Protein AF-A0A0C9Y466-F1 (afdb_monomer)

Nearest PDB structures (foldseek):
  7blf-assembly2_B-2  TM=9.775E-01  e=1.008E-16  Botrytis cinerea B05.10
  7blf-assembly1_A-2  TM=9.779E-01  e=3.352E-16  Botrytis cinerea B05.10
  5ogt-assembly1_A  TM=9.033E-01  e=4.360E-14  Thermus scotoductus SA-01
  8pun-assembly1_C  TM=9.634E-01  e=2.403E-13  Ferrovum sp. JA12
  3kru-assembly1_A  TM=9.855E-01  e=1.167E-12  Thermoanaerobacter pseudethanolicus ATCC 33223

Sequence (141 aa):
MLATEEVGGWPDNVWGPSTLPWNENFPSPKEMSKEQIKKVVVAFAETAKRALKVGVDVIEVHGAHGYLLFSFLSPYSNKRTDEYGGSFENRIRFSLEVVDAVRNVIPNDMPLFFRISATDWLEESLPNEPSWRSEDTVKLA

Foldseek 3Di:
DEDDVVNVHDLPAAAACDQDAPDPVGRRHDHDDPVRLVVVLLVLQVVLLVCVVVPDQAEEAECEDCPHLVLLQWLQNHPDPDQSDDDNNNSCVSVVSSQVSNCVRDDVPRYYHYDYDLWPCCCPVVVVGGIDHNVSVVVVD

Mean predicted aligned error: 2.69 Å

Secondary structure (DSSP, 8-state):
----GGGT--TT--EESSS--SSTTS--PEEPPHHHHHHHHHHHHHHHHHHHHTT-S-EEEEE-TTSHHHHHH-TTT----STTSSSHHHHHHHHHHHHHHHHTTS-TTS-EEEEE-S---HHHHSTTS----HHHHHHH-

pLDDT: mean 97.12, std 3.42, range [66.12, 98.94]

Organism: NCBI:txid765257

Structure (mmCIF, N/CA/C/O backbone):
data_AF-A0A0C9Y466-F1
#
_entry.id   AF-A0A0C9Y466-F1
#
loop_
_atom_site.group_PDB
_atom_site.id
_atom_site.type_symbol
_atom_site.label_atom_id
_atom_site.label_alt_id
_atom_site.label_comp_id
_atom_site.label_asym_id
_atom_site.label_entity_id
_atom_site.label_seq_id
_atom_site.pdbx_PDB_ins_code
_atom_site.Cartn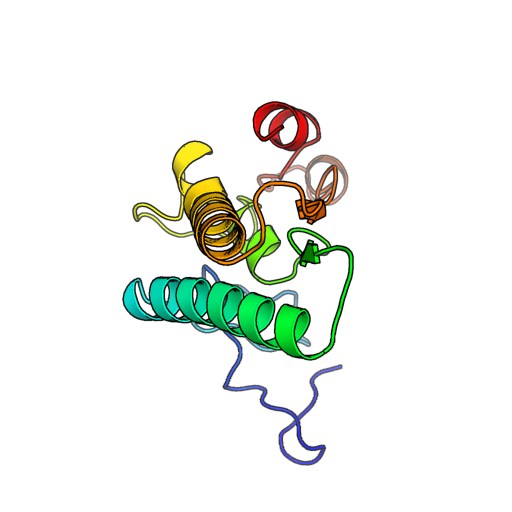_x
_atom_site.Cartn_y
_atom_site.Cartn_z
_atom_site.occupancy
_atom_site.B_iso_or_equiv
_atom_site.auth_seq_id
_atom_site.auth_comp_id
_atom_site.auth_asym_id
_atom_site.auth_atom_id
_atom_site.pdbx_PDB_model_num
ATOM 1 N N . MET A 1 1 ? -8.755 -11.278 -18.030 1.00 66.12 1 MET A N 1
ATOM 2 C CA . MET A 1 1 ? -9.624 -10.699 -19.074 1.00 66.12 1 MET A CA 1
ATOM 3 C C . MET A 1 1 ? -9.918 -9.274 -18.656 1.00 66.12 1 MET A C 1
ATOM 5 O O . MET A 1 1 ? -10.334 -9.074 -17.520 1.00 66.12 1 MET A O 1
ATOM 9 N N . LEU A 1 2 ? -9.629 -8.309 -19.525 1.00 86.50 2 LEU A N 1
ATOM 10 C CA . LEU A 1 2 ? -9.937 -6.900 -19.305 1.00 86.50 2 LEU A CA 1
ATOM 11 C C . LEU A 1 2 ? -11.458 -6.710 -19.211 1.00 86.50 2 LEU A C 1
ATOM 13 O O . LEU A 1 2 ? -12.172 -7.066 -20.145 1.00 86.50 2 LEU A O 1
ATOM 17 N N . ALA A 1 3 ? -11.953 -6.153 -18.106 1.00 91.50 3 ALA A N 1
ATOM 18 C CA . ALA A 1 3 ? -13.337 -5.695 -18.027 1.00 91.50 3 ALA A CA 1
ATOM 19 C C . ALA A 1 3 ? -13.444 -4.352 -18.765 1.00 91.50 3 ALA A C 1
ATOM 21 O O . ALA A 1 3 ? -12.955 -3.334 -18.272 1.00 91.50 3 ALA A O 1
ATOM 22 N N . THR A 1 4 ? -14.021 -4.368 -19.967 1.00 93.56 4 THR A N 1
ATOM 23 C CA . THR A 1 4 ? -14.236 -3.174 -20.798 1.00 93.56 4 THR A CA 1
ATOM 24 C C . THR A 1 4 ? -15.390 -2.322 -20.267 1.00 93.56 4 THR A C 1
ATOM 26 O O . THR A 1 4 ? -16.187 -2.779 -19.444 1.00 93.56 4 THR A O 1
ATOM 29 N N . GLU A 1 5 ? -15.518 -1.086 -20.757 1.00 95.00 5 GLU A N 1
ATOM 30 C CA . GLU A 1 5 ? -16.652 -0.212 -20.414 1.00 95.00 5 GLU A CA 1
ATOM 31 C C . GLU A 1 5 ? -18.007 -0.826 -20.805 1.00 95.00 5 GLU A C 1
ATOM 33 O O . GLU A 1 5 ? -18.983 -0.677 -20.073 1.00 95.00 5 GLU A O 1
ATOM 38 N N . GLU A 1 6 ? -18.062 -1.593 -21.902 1.00 95.88 6 GLU A N 1
ATOM 39 C CA . GLU A 1 6 ? -19.277 -2.275 -22.382 1.00 95.88 6 GLU A CA 1
ATOM 40 C C . GLU A 1 6 ? -19.872 -3.251 -21.355 1.00 95.88 6 GLU A C 1
ATOM 42 O O . GLU A 1 6 ? -21.079 -3.489 -21.349 1.00 95.88 6 GLU A O 1
ATOM 47 N N . VAL A 1 7 ? -19.037 -3.795 -20.462 1.00 95.50 7 VAL A N 1
ATOM 48 C CA . VAL A 1 7 ? -19.449 -4.701 -19.377 1.00 95.50 7 VAL A CA 1
ATOM 49 C C . VAL A 1 7 ? -19.414 -4.028 -17.999 1.00 95.50 7 VAL A C 1
ATOM 51 O O . VAL A 1 7 ? -19.430 -4.709 -16.975 1.00 95.50 7 VAL A O 1
ATOM 54 N N . GLY A 1 8 ? -19.362 -2.692 -17.953 1.00 95.75 8 GLY A N 1
ATOM 55 C CA . GLY A 1 8 ? -19.339 -1.903 -16.716 1.00 95.75 8 GLY A CA 1
ATOM 56 C C . GLY A 1 8 ? -17.971 -1.820 -16.031 1.00 95.75 8 GLY A C 1
ATOM 57 O O . GLY A 1 8 ? -17.891 -1.425 -14.868 1.00 95.75 8 GLY A O 1
ATOM 58 N N . GLY A 1 9 ? -16.898 -2.203 -16.724 1.00 95.06 9 GLY A N 1
ATOM 59 C CA . GLY A 1 9 ? -15.529 -2.017 -16.258 1.00 95.06 9 GLY A CA 1
ATOM 60 C C . GLY A 1 9 ? -15.046 -0.573 -16.395 1.00 95.06 9 GLY A C 1
ATOM 61 O O . GLY A 1 9 ? -15.690 0.275 -17.008 1.00 95.06 9 GLY A O 1
ATOM 62 N N . TRP A 1 10 ? -13.874 -0.299 -15.826 1.00 95.62 10 TRP A N 1
ATOM 63 C CA . TRP A 1 10 ? -13.225 1.014 -15.865 1.00 95.62 10 TRP A CA 1
ATOM 64 C C . TRP A 1 10 ? -11.758 0.902 -16.315 1.00 95.62 10 TRP A C 1
ATOM 66 O O . TRP A 1 10 ? -10.845 1.245 -15.560 1.00 95.62 10 TRP A O 1
ATOM 76 N N . PRO A 1 11 ? -11.492 0.396 -17.532 1.00 93.81 11 PRO A N 1
ATOM 77 C CA . PRO A 1 11 ? -10.137 0.067 -17.979 1.00 93.81 11 PRO A CA 1
ATOM 78 C C . PRO A 1 11 ? -9.191 1.279 -17.965 1.00 93.81 11 PRO A C 1
ATOM 80 O O . PRO A 1 11 ? -8.020 1.130 -17.636 1.00 93.81 11 PRO A O 1
ATOM 83 N N . ASP A 1 12 ? -9.703 2.491 -18.191 1.00 93.31 12 ASP A N 1
ATOM 84 C CA . ASP A 1 12 ? -8.906 3.723 -18.171 1.00 93.31 12 ASP A CA 1
ATOM 85 C C . ASP A 1 12 ? -8.824 4.396 -16.790 1.00 93.31 12 ASP A C 1
ATOM 87 O O . ASP A 1 12 ? -8.229 5.467 -16.646 1.00 93.31 12 ASP A O 1
ATOM 91 N N . ASN A 1 13 ? -9.413 3.809 -15.745 1.00 95.88 13 ASN A N 1
ATOM 92 C CA . ASN A 1 13 ? -9.433 4.368 -14.389 1.00 95.88 13 ASN A CA 1
ATOM 93 C C . ASN A 1 13 ? -8.804 3.414 -13.365 1.00 95.88 13 ASN A C 1
ATOM 95 O O . ASN A 1 13 ? -9.336 3.190 -12.277 1.00 95.88 13 ASN A O 1
ATOM 99 N N . VAL A 1 14 ? -7.659 2.843 -13.729 1.00 96.56 14 VAL A N 1
ATOM 100 C CA . VAL A 1 14 ? -6.836 2.008 -12.851 1.00 96.56 14 VAL A CA 1
ATOM 101 C C . VAL A 1 14 ? -5.605 2.797 -12.431 1.00 96.56 14 VAL A C 1
ATOM 103 O O . VAL A 1 14 ? -5.010 3.504 -13.241 1.00 96.56 14 VAL A O 1
ATOM 106 N N . TRP A 1 15 ? -5.232 2.696 -11.158 1.00 98.12 15 TRP A N 1
ATOM 107 C CA . TRP A 1 15 ? -4.171 3.498 -10.552 1.00 98.12 15 TRP A CA 1
ATOM 108 C C . TRP A 1 15 ? -3.197 2.605 -9.793 1.00 98.12 15 TRP A C 1
ATOM 110 O O . TRP A 1 15 ? -3.605 1.615 -9.186 1.00 98.12 15 TRP A O 1
ATOM 120 N N . GLY A 1 16 ? -1.921 2.974 -9.810 1.00 98.25 16 GLY A N 1
ATOM 121 C CA . GLY A 1 16 ? -0.856 2.240 -9.137 1.00 98.25 16 GLY A CA 1
ATOM 122 C C . GLY A 1 16 ? 0.365 3.117 -8.860 1.00 98.25 16 GLY A C 1
ATOM 123 O O . GLY A 1 16 ? 0.349 4.319 -9.143 1.00 98.25 16 GLY A O 1
ATOM 124 N N . PRO A 1 17 ? 1.442 2.540 -8.306 1.00 98.50 17 PRO A N 1
ATOM 125 C CA . PRO A 1 17 ? 2.667 3.278 -8.021 1.00 98.50 17 PRO A CA 1
ATOM 126 C C . PRO A 1 17 ? 3.389 3.734 -9.288 1.00 98.50 17 PRO A C 1
ATOM 128 O O . PRO A 1 17 ? 4.091 4.733 -9.223 1.00 98.50 17 PRO A O 1
ATOM 131 N N . SER A 1 18 ? 3.218 3.028 -10.411 1.00 98.38 18 SER A N 1
ATOM 132 C CA . SER A 1 18 ? 3.902 3.271 -11.687 1.00 98.38 18 SER A CA 1
ATOM 133 C C . SER A 1 18 ? 3.037 2.816 -12.861 1.00 98.38 18 SER A C 1
ATOM 135 O O . SER A 1 18 ? 2.058 2.101 -12.659 1.00 98.38 18 SER A O 1
ATOM 137 N N . THR A 1 19 ? 3.401 3.182 -14.093 1.00 97.31 19 THR A N 1
ATOM 138 C CA . THR A 1 19 ? 2.654 2.836 -15.320 1.00 97.31 19 THR A CA 1
ATOM 139 C C . THR A 1 19 ? 2.974 1.439 -15.869 1.00 97.31 19 THR A C 1
ATOM 141 O O . THR A 1 19 ? 3.127 1.262 -17.077 1.00 97.31 19 THR A O 1
ATOM 144 N N . LEU A 1 20 ? 3.122 0.449 -14.982 1.00 96.12 20 LEU A N 1
ATOM 145 C CA . LEU A 1 20 ? 3.440 -0.938 -15.331 1.00 96.12 20 LEU A CA 1
ATOM 146 C C . LEU A 1 20 ? 2.181 -1.821 -15.199 1.00 96.12 20 LEU A C 1
ATOM 148 O O . LEU A 1 20 ? 1.671 -1.960 -14.085 1.00 96.12 20 LEU A O 1
ATOM 152 N N . PRO A 1 21 ? 1.650 -2.405 -16.291 1.00 95.06 21 PRO A N 1
ATOM 153 C CA . PRO A 1 21 ? 0.525 -3.335 -16.211 1.00 95.06 21 PRO A CA 1
ATOM 154 C C . PRO A 1 21 ? 0.946 -4.680 -15.604 1.00 95.06 21 PRO A C 1
ATOM 156 O O . PRO A 1 21 ? 2.111 -5.061 -15.672 1.00 95.06 21 PRO A O 1
ATOM 159 N N . TRP A 1 22 ? -0.020 -5.437 -15.069 1.00 92.19 22 TRP A N 1
ATOM 160 C CA . TRP A 1 22 ? 0.228 -6.813 -14.607 1.00 92.19 22 TRP A CA 1
ATOM 161 C C . TRP A 1 22 ? 0.690 -7.723 -15.759 1.00 92.19 22 TRP A C 1
ATOM 163 O O . TRP A 1 22 ? 1.646 -8.476 -15.608 1.00 92.19 22 TRP A O 1
ATOM 173 N N . ASN A 1 23 ? 0.026 -7.631 -16.919 1.00 91.62 23 ASN A N 1
ATOM 174 C CA . ASN A 1 23 ? 0.508 -8.130 -18.208 1.00 91.62 23 ASN A CA 1
ATOM 175 C C . ASN A 1 23 ? -0.231 -7.424 -19.364 1.00 91.62 23 ASN A C 1
ATOM 177 O O . ASN A 1 23 ? -1.087 -6.572 -19.129 1.00 91.62 23 ASN A O 1
ATOM 181 N N . GLU A 1 24 ? 0.052 -7.821 -20.606 1.00 91.12 24 GLU A N 1
ATOM 182 C CA . GLU A 1 24 ? -0.537 -7.255 -21.834 1.00 91.12 24 GLU A CA 1
ATOM 183 C C . GLU A 1 24 ? -2.076 -7.316 -21.935 1.00 91.12 24 GLU A C 1
ATOM 185 O O . GLU A 1 24 ? -2.671 -6.583 -22.717 1.00 91.12 24 GLU A O 1
ATOM 190 N N . ASN A 1 25 ? -2.735 -8.170 -21.144 1.00 91.75 25 ASN A N 1
ATOM 191 C CA . ASN A 1 25 ? -4.186 -8.381 -21.156 1.00 91.75 25 ASN A CA 1
ATOM 192 C C . ASN A 1 25 ? -4.925 -7.626 -20.033 1.00 91.75 25 ASN A C 1
ATOM 194 O O . ASN A 1 25 ? -6.125 -7.851 -19.828 1.00 91.75 25 ASN A O 1
ATOM 198 N N . PHE A 1 26 ? -4.224 -6.781 -19.274 1.00 92.31 26 PHE A N 1
ATOM 199 C CA . PHE A 1 26 ? -4.776 -5.972 -18.185 1.00 92.31 26 PHE A CA 1
ATOM 200 C C . PHE A 1 26 ? -4.587 -4.472 -18.445 1.00 92.31 26 PHE A C 1
ATOM 202 O O . PHE A 1 26 ? -3.735 -4.089 -19.245 1.00 92.31 26 PHE A O 1
ATOM 209 N N . PRO A 1 27 ? -5.366 -3.609 -17.763 1.00 92.69 27 PRO A N 1
ATOM 210 C CA . PRO A 1 27 ? -5.166 -2.168 -17.825 1.00 92.69 27 PRO A CA 1
ATOM 211 C C . PRO A 1 27 ? -3.739 -1.758 -17.471 1.00 92.69 27 PRO A C 1
ATOM 213 O O . PRO A 1 27 ? -3.172 -2.259 -16.497 1.00 92.69 27 PRO A O 1
ATOM 216 N N . SER A 1 28 ? -3.215 -0.769 -18.190 1.00 93.94 28 SER A N 1
ATOM 217 C CA . SER A 1 28 ? -2.037 -0.026 -17.749 1.00 93.94 28 SER A CA 1
ATOM 218 C C . SER A 1 28 ? -2.456 0.969 -16.664 1.00 93.94 28 SER A C 1
ATOM 220 O O . SER A 1 28 ? -3.209 1.900 -16.962 1.00 93.94 28 SER A O 1
ATOM 222 N N . PRO A 1 29 ? -2.009 0.802 -15.407 1.00 96.88 29 PRO A N 1
ATOM 223 C CA . PRO A 1 29 ? -2.339 1.742 -14.350 1.00 96.88 29 PRO A CA 1
ATOM 224 C C . PRO A 1 29 ? -1.753 3.124 -14.647 1.00 96.88 29 PRO A C 1
ATOM 226 O O . PRO A 1 29 ? -0.665 3.265 -15.203 1.00 96.88 29 PRO A O 1
ATOM 229 N N . LYS A 1 30 ? -2.460 4.162 -14.217 1.00 98.25 30 LYS A N 1
ATOM 230 C CA . LYS A 1 30 ? -1.932 5.521 -14.127 1.00 98.25 30 LYS A CA 1
ATOM 231 C C . LYS A 1 30 ? -1.100 5.642 -12.853 1.00 98.25 30 LYS A C 1
ATOM 233 O O . LYS A 1 30 ? -1.532 5.204 -11.783 1.00 98.25 30 LYS A O 1
ATOM 238 N N . GLU A 1 31 ? 0.076 6.252 -12.963 1.00 98.56 31 GLU A N 1
ATOM 239 C CA . GLU A 1 31 ? 0.900 6.552 -11.794 1.00 98.56 31 GLU A CA 1
ATOM 240 C C . GLU A 1 31 ? 0.174 7.548 -10.878 1.00 98.56 31 GLU A C 1
ATOM 242 O O . GLU A 1 31 ? -0.278 8.606 -11.318 1.00 98.56 31 GLU A O 1
ATOM 247 N N . MET A 1 32 ? 0.042 7.200 -9.597 1.00 98.75 32 MET A N 1
ATOM 248 C CA . MET A 1 32 ? -0.618 8.058 -8.616 1.00 98.75 32 MET A CA 1
ATOM 249 C C . MET A 1 32 ? 0.219 9.299 -8.284 1.00 98.75 32 MET A C 1
ATOM 251 O O . MET A 1 32 ? 1.424 9.214 -8.031 1.00 98.75 32 MET A O 1
ATOM 255 N N . SER A 1 33 ? -0.441 10.452 -8.180 1.00 98.75 33 SER A N 1
ATOM 256 C CA . SER A 1 33 ? 0.126 11.648 -7.557 1.00 98.75 33 SER A CA 1
ATOM 257 C C . SER A 1 33 ? 0.161 11.514 -6.031 1.00 98.75 33 SER A C 1
ATOM 259 O O . SER A 1 33 ? -0.574 10.721 -5.433 1.00 98.75 33 SER A O 1
ATOM 261 N N . LYS A 1 34 ? 0.966 12.347 -5.367 1.00 98.69 34 LYS A N 1
ATOM 262 C CA . LYS A 1 34 ? 1.041 12.389 -3.898 1.00 98.69 34 LYS A CA 1
ATOM 263 C C . LYS A 1 34 ? -0.310 12.735 -3.275 1.00 98.69 34 LYS A C 1
ATOM 265 O O . LYS A 1 34 ? -0.720 12.130 -2.290 1.00 98.69 34 LYS A O 1
ATOM 270 N N . GLU A 1 35 ? -1.048 13.655 -3.886 1.00 98.62 35 GLU A N 1
ATOM 271 C CA . GLU A 1 35 ? -2.394 14.040 -3.464 1.00 98.62 35 GLU A CA 1
ATOM 272 C C . GLU A 1 35 ? -3.369 12.868 -3.589 1.00 98.62 35 GLU A C 1
ATOM 274 O O . GLU A 1 35 ? -4.237 12.699 -2.735 1.00 98.62 35 GLU A O 1
ATOM 279 N N . GLN A 1 36 ? -3.237 12.041 -4.630 1.00 98.69 36 GLN A N 1
ATOM 280 C CA . GLN A 1 36 ? -4.049 10.835 -4.784 1.00 98.69 36 GLN A CA 1
ATOM 281 C C . GLN A 1 36 ? -3.706 9.788 -3.724 1.00 98.69 36 GLN A C 1
ATOM 283 O O . GLN A 1 36 ? -4.625 9.222 -3.135 1.00 98.69 36 GLN A O 1
ATOM 288 N N . ILE A 1 37 ? -2.420 9.581 -3.420 1.00 98.88 37 ILE A N 1
ATOM 289 C CA . ILE A 1 37 ? -1.988 8.693 -2.328 1.00 98.88 37 ILE A CA 1
ATOM 290 C C . ILE A 1 37 ? -2.620 9.157 -1.009 1.00 98.88 37 ILE A C 1
ATOM 292 O O . ILE A 1 37 ? -3.307 8.379 -0.346 1.00 98.88 37 ILE A O 1
ATOM 296 N N . LYS A 1 38 ? -2.521 10.452 -0.678 1.00 98.75 38 LYS A N 1
ATOM 297 C CA . LYS A 1 38 ? -3.147 11.018 0.531 1.00 98.75 38 LYS A CA 1
ATOM 298 C C . LYS A 1 38 ? -4.670 10.892 0.540 1.00 98.75 38 LYS A C 1
ATOM 300 O O . LYS A 1 38 ? -5.246 10.584 1.581 1.00 98.75 38 LYS A O 1
ATOM 305 N N . LYS A 1 39 ? -5.339 11.075 -0.603 1.00 98.75 39 LYS A N 1
ATOM 306 C CA . LYS A 1 39 ? -6.789 10.841 -0.718 1.00 98.75 39 LYS A CA 1
ATOM 307 C C . LYS A 1 39 ? -7.154 9.392 -0.402 1.00 98.75 39 LYS A C 1
ATOM 309 O O . LYS A 1 39 ? -8.153 9.168 0.277 1.00 98.75 39 LYS A O 1
ATOM 314 N N . VAL A 1 40 ? -6.354 8.424 -0.851 1.00 98.75 40 VAL A N 1
ATOM 315 C CA . VAL A 1 40 ? -6.584 7.007 -0.540 1.00 98.75 40 VAL A CA 1
ATOM 316 C C . VAL A 1 40 ? -6.354 6.723 0.946 1.00 98.75 40 VAL A C 1
ATOM 318 O O . VAL A 1 40 ? -7.196 6.065 1.549 1.00 98.75 40 VAL A O 1
ATOM 321 N N . VAL A 1 41 ? -5.312 7.285 1.571 1.00 98.94 41 VAL A N 1
ATOM 322 C CA . VAL A 1 41 ? -5.105 7.187 3.033 1.00 98.94 41 VAL A CA 1
ATOM 323 C C . VAL A 1 41 ? -6.348 7.659 3.800 1.00 98.94 41 VAL A C 1
ATOM 325 O O . VAL A 1 41 ? -6.865 6.944 4.660 1.00 98.94 41 VAL A O 1
ATOM 328 N N . VAL A 1 42 ? -6.891 8.827 3.439 1.00 98.88 42 VAL A N 1
ATOM 329 C CA . VAL A 1 42 ? -8.135 9.343 4.036 1.00 98.88 42 VAL A CA 1
ATOM 330 C C . VAL A 1 42 ? -9.315 8.405 3.761 1.00 98.88 42 VAL A C 1
ATOM 332 O O . VAL A 1 42 ? -10.116 8.147 4.656 1.00 98.88 42 VAL A O 1
ATOM 335 N N . ALA A 1 43 ? -9.422 7.852 2.551 1.00 98.88 43 ALA A N 1
ATOM 336 C CA . ALA A 1 43 ? -10.496 6.927 2.198 1.00 98.88 43 ALA A CA 1
ATOM 337 C C . ALA A 1 43 ? -10.472 5.634 3.035 1.00 98.88 43 ALA A C 1
ATOM 339 O O . ALA A 1 43 ? -11.542 5.147 3.408 1.00 98.88 43 ALA A O 1
ATOM 340 N N . PHE A 1 44 ? -9.293 5.108 3.389 1.00 98.88 44 PHE A N 1
ATOM 341 C CA . PHE A 1 44 ? -9.167 3.976 4.316 1.00 98.88 44 PHE A CA 1
ATOM 342 C C . PHE A 1 44 ? -9.707 4.322 5.709 1.00 98.88 44 PHE A C 1
ATOM 344 O O . PHE A 1 44 ? -10.547 3.590 6.235 1.00 98.88 44 PHE A O 1
ATOM 351 N N . ALA A 1 45 ? -9.315 5.469 6.274 1.00 98.88 45 ALA A N 1
ATOM 352 C CA . ALA A 1 45 ? -9.828 5.927 7.567 1.00 98.88 45 ALA A CA 1
ATOM 353 C C . ALA A 1 45 ? -11.354 6.141 7.543 1.00 98.88 45 ALA A C 1
ATOM 355 O O . ALA A 1 45 ? -12.078 5.684 8.427 1.00 98.88 45 ALA A O 1
ATOM 356 N N . GLU A 1 46 ? -11.885 6.775 6.496 1.00 98.88 46 GLU A N 1
ATOM 357 C CA . GLU A 1 46 ? -13.333 6.946 6.338 1.00 98.88 46 GLU A CA 1
ATOM 358 C C . GLU A 1 46 ? -14.063 5.603 6.177 1.00 98.88 46 GLU A C 1
ATOM 360 O O . GLU A 1 46 ? -15.196 5.447 6.633 1.00 98.88 46 GLU A O 1
ATOM 365 N N . THR A 1 47 ? -13.431 4.607 5.555 1.00 98.56 47 THR A N 1
ATOM 366 C CA . THR A 1 47 ? -13.981 3.247 5.450 1.00 98.56 47 THR A CA 1
ATOM 367 C C . THR A 1 47 ? -14.029 2.566 6.813 1.00 98.56 47 THR A C 1
ATOM 369 O O . THR A 1 47 ? -15.073 2.026 7.173 1.00 98.56 47 THR A O 1
ATOM 372 N N . ALA A 1 48 ? -12.973 2.685 7.619 1.00 98.69 48 ALA A N 1
ATOM 373 C CA . ALA A 1 48 ? -12.962 2.184 8.991 1.00 98.69 48 ALA A CA 1
ATOM 374 C C . ALA A 1 48 ? -14.075 2.825 9.841 1.00 98.69 48 ALA A C 1
ATOM 376 O O . ALA A 1 48 ? -14.838 2.114 10.490 1.00 98.69 48 ALA A O 1
ATOM 377 N N . LYS A 1 49 ? -14.281 4.149 9.749 1.00 98.62 49 LYS A N 1
ATOM 378 C CA . LYS A 1 49 ? -15.403 4.834 10.426 1.00 98.62 49 LYS A CA 1
ATOM 379 C C . LYS A 1 49 ? -16.772 4.288 10.014 1.00 98.62 49 LYS A C 1
ATOM 381 O O . LYS A 1 49 ? -17.679 4.218 10.839 1.00 98.62 49 LYS A O 1
ATOM 386 N N . ARG A 1 50 ? -16.956 3.927 8.739 1.00 98.75 50 ARG A N 1
ATOM 387 C CA . ARG A 1 50 ? -18.200 3.294 8.263 1.00 98.75 50 ARG A CA 1
ATOM 388 C C . ARG A 1 50 ? -18.350 1.880 8.816 1.00 98.75 50 ARG A C 1
ATOM 390 O O . ARG A 1 50 ? -19.452 1.525 9.219 1.00 98.75 50 ARG A O 1
ATOM 397 N N . ALA A 1 51 ? -17.261 1.120 8.887 1.00 98.25 51 ALA A N 1
ATOM 398 C CA . ALA A 1 51 ? -17.252 -0.221 9.461 1.00 98.25 51 ALA A CA 1
ATOM 399 C C . ALA A 1 51 ? -17.677 -0.203 10.945 1.00 98.25 51 ALA A C 1
ATOM 401 O O . ALA A 1 51 ? -18.525 -0.990 11.357 1.00 98.25 51 ALA A O 1
ATOM 402 N N . LEU A 1 52 ? -17.200 0.776 11.722 1.00 98.00 52 LEU A N 1
ATOM 403 C CA . LEU A 1 52 ? -17.634 0.972 13.112 1.00 98.00 52 LEU A CA 1
ATOM 404 C C . LEU A 1 52 ? -19.138 1.245 13.233 1.00 98.00 52 LEU A C 1
ATOM 406 O O . LEU A 1 52 ? -19.789 0.728 14.135 1.00 98.00 52 LEU A O 1
ATOM 410 N N . LYS A 1 53 ? -19.714 2.031 12.313 1.00 98.19 53 LYS A N 1
ATOM 411 C CA . LYS A 1 53 ? -21.157 2.336 12.322 1.00 98.19 53 LYS A CA 1
ATOM 412 C C . LYS A 1 53 ? -22.032 1.103 12.109 1.00 98.19 53 LYS A C 1
ATOM 414 O O . LYS A 1 53 ? -23.181 1.119 12.536 1.00 98.19 53 LYS A O 1
ATOM 419 N N . VAL A 1 54 ? -21.513 0.072 11.442 1.00 97.50 54 VAL A N 1
ATOM 420 C CA . VAL A 1 54 ? -22.227 -1.197 11.229 1.00 97.50 54 VAL A CA 1
ATOM 421 C C . VAL A 1 54 ? -21.851 -2.271 12.255 1.00 97.50 54 VAL A C 1
ATOM 423 O O . VAL A 1 54 ? -22.374 -3.376 12.177 1.00 97.50 54 VAL A O 1
ATOM 426 N N . GLY A 1 55 ? -20.995 -1.941 13.230 1.00 97.44 55 GLY A N 1
ATOM 427 C CA . GLY A 1 55 ? -20.681 -2.804 14.368 1.00 97.44 55 GLY A CA 1
ATOM 428 C C . GLY A 1 55 ? -19.715 -3.945 14.061 1.00 97.44 55 GLY A C 1
ATOM 429 O O . GLY A 1 55 ? -19.875 -5.015 14.633 1.00 97.44 55 GLY A O 1
ATOM 430 N N . VAL A 1 56 ? -18.740 -3.757 13.160 1.00 97.62 56 VAL A N 1
ATOM 431 C CA . VAL A 1 56 ? -17.669 -4.759 12.999 1.00 97.62 56 VAL A CA 1
ATOM 432 C C . VAL A 1 56 ? -16.777 -4.813 14.240 1.00 97.62 56 VAL A C 1
ATOM 434 O O . VAL A 1 56 ? -16.445 -3.774 14.810 1.00 97.62 56 VAL A O 1
ATOM 437 N N . ASP A 1 57 ? -16.334 -6.015 14.606 1.00 97.75 57 ASP A N 1
ATOM 438 C CA . ASP A 1 57 ? -15.468 -6.232 15.774 1.00 97.75 57 ASP A CA 1
ATOM 439 C C . ASP A 1 57 ? -13.967 -6.154 15.449 1.00 97.75 57 ASP A C 1
ATOM 441 O O . ASP A 1 57 ? -13.143 -5.953 16.339 1.00 97.75 57 ASP A O 1
ATOM 445 N N . VAL A 1 58 ? -13.593 -6.340 14.178 1.00 98.25 58 VAL A N 1
ATOM 446 C CA . VAL A 1 58 ? -12.198 -6.454 13.722 1.00 98.25 58 VAL A CA 1
ATOM 447 C C . VAL A 1 58 ? -12.031 -5.780 12.365 1.00 98.25 58 VAL A C 1
ATOM 449 O O . VAL A 1 58 ? -12.914 -5.858 11.509 1.00 98.25 58 VAL A O 1
ATOM 452 N N . ILE A 1 59 ? -10.871 -5.155 12.148 1.00 98.62 59 ILE A N 1
ATOM 453 C CA . ILE A 1 59 ? -10.478 -4.586 10.854 1.00 98.62 59 ILE A CA 1
ATOM 454 C C . ILE A 1 59 ? -9.175 -5.233 10.376 1.00 98.62 59 ILE A C 1
ATOM 456 O O . ILE A 1 59 ? -8.209 -5.342 11.127 1.00 98.62 59 ILE A O 1
ATOM 460 N N . GLU A 1 60 ? -9.137 -5.619 9.101 1.00 98.75 60 GLU A N 1
ATOM 461 C CA . GLU A 1 60 ? -7.934 -6.079 8.405 1.00 98.75 60 GLU A CA 1
ATOM 462 C C . GLU A 1 60 ? -7.649 -5.162 7.205 1.00 98.75 60 GLU A C 1
ATOM 464 O O . GLU A 1 60 ? -8.495 -4.980 6.327 1.00 98.75 60 GLU A O 1
ATOM 469 N N . VAL A 1 61 ? -6.451 -4.575 7.155 1.00 98.75 61 VAL A N 1
ATOM 470 C CA . VAL A 1 61 ? -5.964 -3.801 6.007 1.00 98.75 61 VAL A CA 1
ATOM 471 C C . VAL A 1 61 ? -5.358 -4.755 4.981 1.00 98.75 61 VAL A C 1
ATOM 473 O O . VAL A 1 61 ? -4.425 -5.502 5.281 1.00 98.75 61 VAL A O 1
ATOM 476 N N . HIS A 1 62 ? -5.864 -4.713 3.746 1.00 98.75 62 HIS A N 1
ATOM 477 C CA . HIS A 1 62 ? -5.404 -5.593 2.673 1.00 98.75 62 HIS A CA 1
ATOM 478 C C . HIS A 1 62 ? -4.118 -5.069 2.009 1.00 98.75 62 HIS A C 1
ATOM 480 O O . HIS A 1 62 ? -4.152 -4.362 1.002 1.00 98.75 62 HIS A O 1
ATOM 486 N N . GLY A 1 63 ? -2.973 -5.495 2.532 1.00 98.25 63 GLY A N 1
ATOM 487 C CA . GLY A 1 63 ? -1.626 -5.242 2.016 1.00 98.25 63 GLY A CA 1
ATOM 488 C C . GLY A 1 63 ? -1.033 -6.334 1.122 1.00 98.25 63 GLY A C 1
ATOM 489 O O . GLY A 1 63 ? 0.165 -6.304 0.88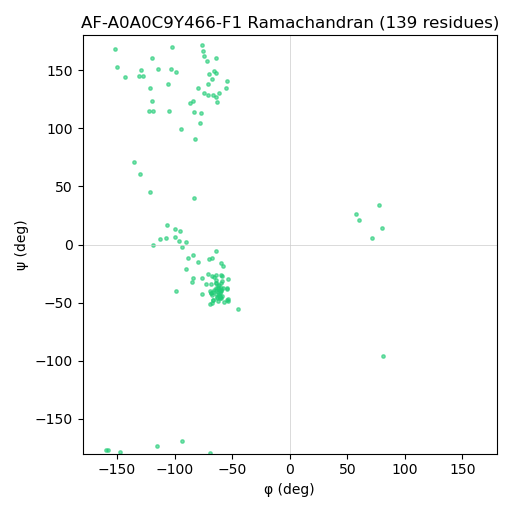4 1.00 98.25 63 GLY A O 1
ATOM 490 N N . ALA A 1 64 ? -1.823 -7.318 0.675 1.00 98.25 64 ALA A N 1
ATOM 491 C CA . ALA A 1 64 ? -1.356 -8.523 -0.028 1.00 98.25 64 ALA A CA 1
ATOM 492 C C . ALA A 1 64 ? -1.836 -8.638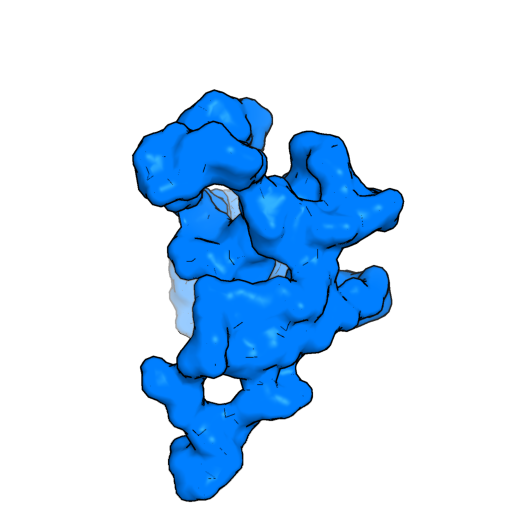 -1.496 1.00 98.25 64 ALA A C 1
ATOM 494 O O . ALA A 1 64 ? -2.508 -7.752 -2.026 1.00 98.25 64 ALA A O 1
ATOM 495 N N . HIS A 1 65 ? -1.540 -9.784 -2.122 1.00 97.38 65 HIS A N 1
ATOM 496 C CA . HIS A 1 65 ? -2.087 -10.260 -3.407 1.00 97.38 65 HIS A CA 1
ATOM 497 C C . HIS A 1 65 ? -1.894 -9.335 -4.621 1.00 97.38 65 HIS A C 1
ATOM 499 O O . HIS A 1 65 ? -2.691 -9.370 -5.556 1.00 97.38 65 HIS A O 1
ATOM 505 N N . GLY A 1 66 ? -0.865 -8.486 -4.625 1.00 96.00 66 GLY A N 1
ATOM 506 C CA . GLY A 1 66 ? -0.611 -7.597 -5.765 1.00 96.00 66 GLY A CA 1
ATOM 507 C C . GLY A 1 66 ? -1.608 -6.443 -5.921 1.00 96.00 66 GLY A C 1
ATOM 508 O O . GLY A 1 66 ? -1.509 -5.697 -6.892 1.00 96.00 66 GLY A O 1
ATOM 509 N N . TYR A 1 67 ? -2.544 -6.252 -4.983 1.00 97.94 67 TYR A N 1
ATOM 510 C CA . TYR A 1 67 ? -3.398 -5.062 -4.967 1.00 97.94 67 TYR A CA 1
ATOM 511 C C . TYR A 1 67 ? -2.596 -3.806 -4.612 1.00 97.94 67 TYR A C 1
ATOM 513 O O . TYR A 1 67 ? -1.395 -3.860 -4.360 1.00 97.94 67 TYR A O 1
ATOM 521 N N . LEU A 1 68 ? -3.281 -2.662 -4.565 1.00 98.50 68 LEU A N 1
ATOM 522 C CA . LEU A 1 68 ? -2.675 -1.339 -4.470 1.00 98.50 68 LEU A CA 1
ATOM 523 C C . LEU A 1 68 ? -1.539 -1.242 -3.437 1.00 98.50 68 LEU A C 1
ATOM 525 O O . LEU A 1 68 ? -0.424 -0.893 -3.809 1.00 98.50 68 LEU A O 1
ATOM 529 N N . LEU A 1 69 ? -1.778 -1.591 -2.170 1.00 98.75 69 LEU A N 1
ATOM 530 C CA . LEU A 1 69 ? -0.742 -1.492 -1.136 1.00 98.75 69 LEU A CA 1
ATOM 531 C C . LEU A 1 69 ? 0.452 -2.410 -1.422 1.00 98.75 69 LEU A C 1
ATOM 533 O O . LEU A 1 69 ? 1.587 -1.946 -1.390 1.00 98.75 69 LEU A O 1
ATOM 537 N N . PHE A 1 70 ? 0.217 -3.673 -1.795 1.00 98.69 70 PHE A N 1
ATOM 538 C CA . PHE A 1 70 ? 1.310 -4.586 -2.139 1.00 98.69 70 PHE A CA 1
ATOM 539 C C . PHE A 1 70 ? 2.081 -4.129 -3.382 1.00 98.69 70 PHE A C 1
ATOM 541 O O . PHE A 1 70 ? 3.294 -4.292 -3.451 1.00 98.69 70 PHE A O 1
ATOM 548 N N . SER A 1 71 ? 1.407 -3.501 -4.348 1.00 98.56 71 SER A N 1
ATOM 549 C CA . SER A 1 71 ? 2.076 -2.970 -5.535 1.00 98.56 71 SER A CA 1
ATOM 550 C C . SER A 1 71 ? 3.063 -1.845 -5.191 1.00 98.56 71 SER A C 1
ATOM 552 O O . SER A 1 71 ? 4.095 -1.737 -5.847 1.00 98.56 71 SER A O 1
ATOM 554 N N . PHE A 1 72 ? 2.808 -1.055 -4.137 1.00 98.81 72 PHE A N 1
ATOM 555 C CA . PHE A 1 72 ? 3.786 -0.100 -3.598 1.00 98.81 72 PHE A CA 1
ATOM 556 C C . PHE A 1 72 ? 4.923 -0.797 -2.838 1.00 98.81 72 PHE A C 1
ATOM 558 O O . PHE A 1 72 ? 6.062 -0.330 -2.899 1.00 98.81 72 PHE A O 1
ATOM 565 N N . LEU A 1 73 ? 4.633 -1.911 -2.157 1.00 98.69 73 LEU A N 1
ATOM 566 C CA . LEU A 1 73 ? 5.636 -2.705 -1.449 1.00 98.69 73 LEU A CA 1
ATOM 567 C C . LEU A 1 73 ? 6.629 -3.355 -2.412 1.00 98.69 73 LEU A C 1
ATOM 569 O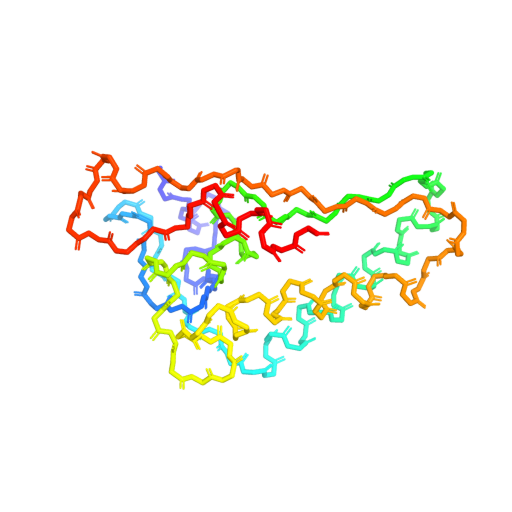 O . LEU A 1 73 ? 7.829 -3.248 -2.185 1.00 98.69 73 LEU A O 1
ATOM 573 N N . SER A 1 74 ? 6.173 -4.004 -3.485 1.00 98.50 74 SER A N 1
ATOM 574 C CA . SER A 1 74 ? 7.078 -4.730 -4.382 1.00 98.50 74 SER A CA 1
ATOM 575 C C . SER A 1 74 ? 7.952 -3.776 -5.216 1.00 98.50 74 SER A C 1
ATOM 577 O O . SER A 1 74 ? 7.432 -2.876 -5.885 1.00 98.50 74 SER A O 1
ATOM 579 N N . PRO A 1 75 ? 9.287 -3.968 -5.233 1.00 98.19 75 PRO A N 1
ATOM 580 C CA . PRO A 1 75 ? 10.192 -3.188 -6.080 1.00 98.19 75 PRO A CA 1
ATOM 581 C C . PRO A 1 75 ? 10.035 -3.529 -7.576 1.00 98.19 75 PRO A C 1
ATOM 583 O O . PRO A 1 75 ? 10.530 -2.805 -8.448 1.00 98.19 75 PRO A O 1
ATOM 586 N N . TYR A 1 76 ? 9.336 -4.621 -7.900 1.00 97.88 76 TYR A N 1
ATOM 587 C CA . TYR A 1 76 ? 8.976 -4.945 -9.272 1.00 97.88 76 TYR A CA 1
ATOM 588 C C . TYR A 1 76 ? 7.937 -3.966 -9.819 1.00 97.88 76 TYR A C 1
ATOM 590 O O . TYR A 1 76 ? 8.162 -3.356 -10.860 1.00 97.88 76 TYR A O 1
ATOM 598 N N . SER A 1 77 ? 6.836 -3.753 -9.099 1.00 98.00 77 SER A N 1
ATOM 599 C CA . SER A 1 77 ? 5.745 -2.881 -9.544 1.00 98.00 77 SER A CA 1
ATOM 600 C C . SER A 1 77 ? 5.966 -1.402 -9.233 1.00 98.00 77 SER A C 1
ATOM 602 O O . SER A 1 77 ? 5.476 -0.549 -9.971 1.00 98.00 77 SER A O 1
ATOM 604 N N . ASN A 1 78 ? 6.699 -1.076 -8.166 1.00 98.62 78 ASN A N 1
ATOM 605 C CA . ASN A 1 78 ? 6.948 0.302 -7.759 1.00 98.62 78 ASN A CA 1
ATOM 606 C C . ASN A 1 78 ? 8.276 0.828 -8.319 1.00 98.62 78 ASN A C 1
ATOM 608 O O . ASN A 1 78 ? 9.348 0.577 -7.768 1.00 98.62 78 ASN A O 1
ATOM 612 N N . LYS A 1 79 ? 8.191 1.596 -9.408 1.00 98.44 79 LYS A N 1
ATOM 613 C CA . LYS A 1 79 ? 9.324 2.256 -10.075 1.00 98.44 79 LYS A CA 1
ATOM 614 C C . LYS A 1 79 ? 9.460 3.739 -9.710 1.00 98.44 79 LYS A C 1
ATOM 616 O O . LYS A 1 79 ? 10.194 4.465 -10.379 1.00 98.44 79 LYS A O 1
ATOM 621 N N . ARG A 1 80 ? 8.767 4.203 -8.665 1.00 98.62 80 ARG A N 1
ATOM 622 C CA . ARG A 1 80 ? 8.823 5.606 -8.236 1.00 98.62 80 ARG A CA 1
ATOM 623 C C . ARG A 1 80 ? 10.208 5.977 -7.719 1.00 98.62 80 ARG A C 1
ATOM 625 O O . ARG A 1 80 ? 10.900 5.166 -7.105 1.00 98.62 80 ARG A O 1
ATOM 632 N N . THR A 1 81 ? 10.563 7.244 -7.903 1.00 98.50 81 THR A N 1
ATOM 633 C CA . THR A 1 81 ? 11.819 7.853 -7.429 1.00 98.50 81 THR A CA 1
ATOM 634 C C . THR A 1 81 ? 11.600 8.900 -6.334 1.00 98.50 81 THR A C 1
ATOM 636 O O . THR A 1 81 ? 12.547 9.558 -5.907 1.00 98.50 81 THR A O 1
ATOM 639 N N . ASP A 1 82 ? 10.356 9.063 -5.880 1.00 98.69 82 ASP A N 1
ATOM 640 C CA . ASP A 1 82 ? 9.980 9.959 -4.791 1.00 98.69 82 ASP A CA 1
ATOM 641 C C . ASP A 1 82 ? 9.948 9.230 -3.433 1.00 98.69 82 ASP A C 1
ATOM 643 O O . ASP A 1 82 ? 10.413 8.097 -3.292 1.00 98.69 82 ASP A O 1
ATOM 647 N N . GLU A 1 83 ? 9.403 9.875 -2.403 1.00 98.75 83 GLU A N 1
ATOM 648 C CA . GLU A 1 83 ? 9.325 9.338 -1.042 1.00 98.75 83 GLU A CA 1
ATOM 649 C C . GLU A 1 83 ? 8.451 8.080 -0.895 1.00 98.75 83 GLU A C 1
ATOM 651 O O . GLU A 1 83 ? 8.427 7.502 0.192 1.00 98.75 83 GLU A O 1
ATOM 656 N N . TYR A 1 84 ? 7.760 7.645 -1.955 1.00 98.81 84 TYR A N 1
ATOM 657 C CA . TYR A 1 84 ? 6.951 6.426 -1.971 1.00 98.81 84 TYR A CA 1
ATOM 658 C C . TYR A 1 84 ? 7.581 5.285 -2.782 1.00 98.81 84 TYR A C 1
ATOM 660 O O . TYR A 1 84 ? 6.933 4.256 -2.951 1.00 98.81 84 TYR A O 1
ATOM 668 N N . GLY A 1 85 ? 8.814 5.422 -3.288 1.00 98.69 85 GLY A N 1
ATOM 669 C CA . GLY A 1 85 ? 9.523 4.335 -3.973 1.00 98.69 85 GLY A CA 1
ATOM 670 C C . GLY A 1 85 ? 11.040 4.333 -3.795 1.00 98.69 85 GLY A C 1
ATOM 671 O O . GLY A 1 85 ? 11.623 5.138 -3.066 1.00 98.69 85 GLY A O 1
ATOM 672 N N . GLY A 1 86 ? 11.683 3.361 -4.440 1.00 98.44 86 GLY A N 1
ATOM 673 C CA . GLY A 1 86 ? 13.114 3.100 -4.304 1.00 98.44 86 GLY A CA 1
ATOM 674 C C . GLY A 1 86 ? 13.441 2.296 -3.045 1.00 98.44 86 GLY A C 1
ATOM 675 O O . GLY A 1 86 ? 13.384 1.064 -3.057 1.00 98.44 86 GLY A O 1
ATOM 676 N N . SER A 1 87 ? 13.814 2.977 -1.958 1.00 98.62 87 SER A N 1
ATOM 677 C CA . SER A 1 87 ? 14.237 2.307 -0.720 1.00 98.62 87 SER A CA 1
ATOM 678 C C . SER A 1 87 ? 13.108 1.493 -0.079 1.00 98.62 87 SER A C 1
ATOM 680 O O . SER A 1 87 ? 11.925 1.721 -0.338 1.00 98.62 87 SER A O 1
ATOM 682 N N . PHE A 1 88 ? 13.472 0.546 0.790 1.00 98.69 88 PHE A N 1
ATOM 683 C CA . PHE A 1 88 ? 12.501 -0.200 1.595 1.00 98.69 88 PHE A CA 1
ATOM 684 C C . PHE A 1 88 ? 11.601 0.754 2.391 1.00 98.69 88 PHE A C 1
ATOM 686 O O . PHE A 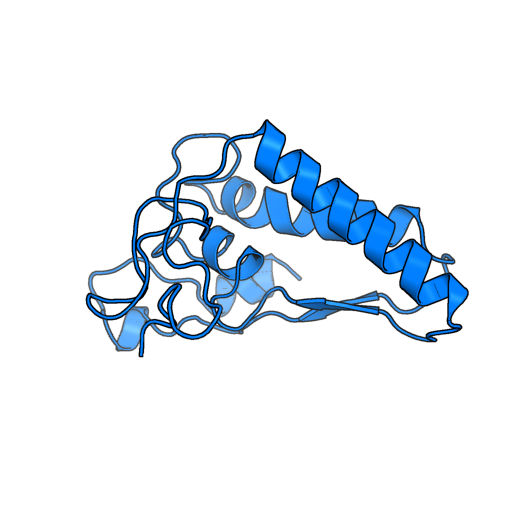1 88 ? 10.380 0.657 2.326 1.00 98.69 88 PHE A O 1
ATOM 693 N N . GLU A 1 89 ? 12.204 1.735 3.064 1.00 98.75 89 GLU A N 1
ATOM 694 C CA . GLU A 1 89 ? 11.521 2.705 3.922 1.00 98.75 89 GLU A CA 1
ATOM 695 C C . GLU A 1 89 ? 10.508 3.553 3.136 1.00 98.75 89 GLU A C 1
ATOM 697 O O . GLU A 1 89 ? 9.440 3.882 3.648 1.00 98.75 89 GLU A O 1
ATOM 702 N N . ASN A 1 90 ? 10.809 3.877 1.877 1.00 98.88 90 ASN A N 1
ATOM 703 C CA . ASN A 1 90 ? 9.886 4.596 1.005 1.00 98.88 90 ASN A CA 1
ATOM 704 C C . ASN A 1 90 ? 8.761 3.693 0.482 1.00 98.88 90 ASN A C 1
ATOM 706 O O . ASN A 1 90 ? 7.602 4.104 0.491 1.00 98.88 90 ASN A O 1
ATOM 710 N N . ARG A 1 91 ? 9.069 2.453 0.078 1.00 98.81 91 ARG A N 1
ATOM 711 C CA . ARG A 1 91 ? 8.069 1.491 -0.425 1.00 98.81 91 ARG A CA 1
ATOM 712 C C . ARG A 1 91 ? 7.014 1.139 0.627 1.00 98.81 91 ARG A C 1
ATOM 714 O O . ARG A 1 91 ? 5.836 1.036 0.297 1.00 98.81 91 ARG A O 1
ATOM 721 N N . ILE A 1 92 ? 7.403 1.022 1.900 1.00 98.81 92 ILE A N 1
ATOM 722 C CA . ILE A 1 92 ? 6.460 0.721 2.993 1.00 98.81 92 ILE A CA 1
ATOM 723 C C . ILE A 1 92 ? 5.673 1.946 3.478 1.00 98.81 92 ILE A C 1
ATOM 725 O O . ILE A 1 92 ? 4.664 1.784 4.167 1.00 98.81 92 ILE A O 1
ATOM 729 N N . ARG A 1 93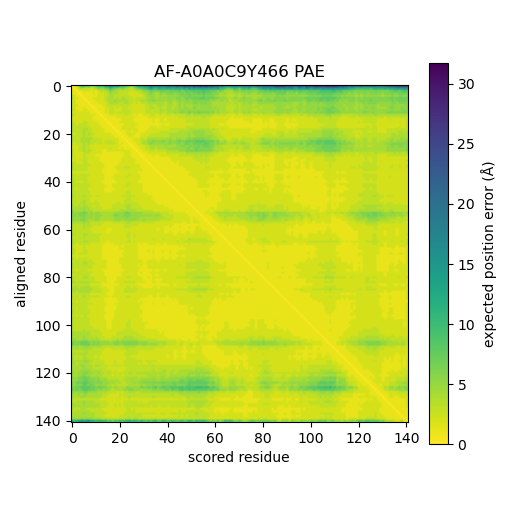 ? 6.102 3.168 3.126 1.00 98.88 93 ARG A N 1
ATOM 730 C CA . ARG A 1 93 ? 5.552 4.423 3.663 1.00 98.88 93 ARG A CA 1
ATOM 731 C C . ARG A 1 93 ? 4.041 4.512 3.508 1.00 98.88 93 ARG A C 1
ATOM 733 O O . ARG A 1 93 ? 3.351 4.835 4.466 1.00 98.88 93 ARG A O 1
ATOM 740 N N . PHE A 1 94 ? 3.524 4.201 2.322 1.00 98.88 94 PHE A N 1
ATOM 741 C CA . PHE A 1 94 ? 2.088 4.279 2.064 1.00 98.88 94 PHE A CA 1
ATOM 742 C C . PHE A 1 94 ? 1.289 3.290 2.929 1.00 98.88 94 PHE A C 1
ATOM 744 O O . PHE A 1 94 ? 0.268 3.664 3.503 1.00 98.88 94 PHE A O 1
ATOM 751 N N . SER A 1 95 ? 1.774 2.056 3.085 1.00 98.75 95 SER A N 1
ATOM 752 C CA . SER A 1 95 ? 1.144 1.056 3.956 1.00 98.75 95 SER A CA 1
ATOM 753 C C . SER A 1 95 ? 1.110 1.510 5.416 1.00 98.75 95 SER A C 1
ATOM 755 O O . SER A 1 95 ? 0.066 1.395 6.054 1.00 98.75 95 SER A O 1
ATOM 757 N N . LEU A 1 96 ? 2.209 2.080 5.925 1.00 98.81 96 LEU A N 1
ATOM 758 C CA . LEU A 1 96 ? 2.265 2.624 7.286 1.00 98.81 96 LEU A CA 1
ATOM 759 C C . LEU A 1 96 ? 1.297 3.799 7.468 1.00 98.81 96 LEU A C 1
ATOM 761 O O . LEU A 1 96 ? 0.521 3.806 8.416 1.00 98.81 96 LEU A O 1
ATOM 765 N N . GLU A 1 97 ? 1.256 4.737 6.517 1.00 98.94 97 GLU A N 1
ATOM 766 C CA . GLU A 1 97 ? 0.317 5.864 6.561 1.00 98.94 97 GLU A CA 1
ATOM 767 C C . GLU A 1 97 ? -1.149 5.408 6.582 1.00 98.94 97 GLU A C 1
ATOM 769 O O . GLU A 1 97 ? -1.974 6.008 7.273 1.00 98.94 97 GLU A O 1
ATOM 774 N N . VAL A 1 98 ? -1.488 4.341 5.849 1.00 98.94 98 VAL A N 1
ATOM 775 C CA . VAL A 1 98 ? -2.828 3.737 5.885 1.00 98.94 98 VAL A CA 1
ATOM 776 C C . VAL A 1 98 ? -3.120 3.111 7.245 1.00 98.94 98 VAL A C 1
ATOM 778 O O . VAL A 1 98 ? -4.192 3.360 7.799 1.00 98.94 98 VAL A O 1
ATOM 781 N N . VAL A 1 99 ? -2.194 2.316 7.788 1.00 98.75 99 VAL A N 1
ATOM 782 C CA . VAL A 1 99 ? -2.360 1.677 9.103 1.00 98.75 99 VAL A CA 1
ATOM 783 C C . VAL A 1 99 ? -2.535 2.732 10.193 1.00 98.75 99 VAL A C 1
ATOM 785 O O . VAL A 1 99 ? -3.490 2.638 10.962 1.00 98.75 99 VAL A O 1
ATOM 788 N N . ASP A 1 100 ? -1.703 3.774 10.206 1.00 98.81 100 ASP A N 1
ATOM 789 C CA . ASP A 1 100 ? -1.799 4.886 11.154 1.00 98.81 100 ASP A CA 1
ATOM 790 C C . ASP A 1 100 ? -3.142 5.616 11.029 1.00 98.81 100 ASP A C 1
ATOM 792 O O . ASP A 1 100 ? -3.821 5.880 12.025 1.00 98.81 100 ASP A O 1
ATOM 796 N N . ALA A 1 101 ? -3.574 5.922 9.802 1.00 98.88 101 ALA A N 1
ATOM 797 C CA . ALA A 1 101 ? -4.837 6.614 9.563 1.00 98.88 101 ALA A CA 1
ATOM 798 C C . ALA A 1 101 ? -6.053 5.792 10.019 1.00 98.88 101 ALA A C 1
ATOM 800 O O . ALA A 1 101 ? -6.986 6.353 10.595 1.00 98.88 101 ALA A O 1
ATOM 801 N N . VAL A 1 102 ? -6.038 4.474 9.798 1.00 98.88 102 VAL A N 1
ATOM 802 C CA . VAL A 1 102 ? -7.078 3.565 10.298 1.00 98.88 102 VAL A CA 1
ATOM 803 C C . VAL A 1 102 ? -7.020 3.484 11.821 1.00 98.88 102 VAL A C 1
ATOM 805 O O . VAL A 1 102 ? -8.037 3.706 12.475 1.00 98.88 102 VAL A O 1
ATOM 808 N N . ARG A 1 103 ? -5.841 3.239 12.403 1.00 98.62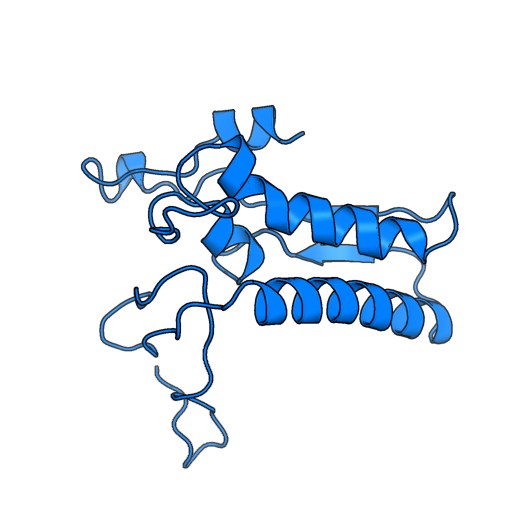 103 ARG A N 1
ATOM 809 C CA . ARG A 1 103 ? -5.644 3.109 13.852 1.00 98.62 103 ARG A CA 1
ATOM 810 C C . ARG A 1 103 ? -6.160 4.327 14.620 1.00 98.62 103 ARG A C 1
ATOM 812 O O . ARG A 1 103 ? -6.770 4.148 15.671 1.00 98.62 103 ARG A O 1
ATOM 819 N N . ASN A 1 104 ? -5.974 5.526 14.067 1.00 98.62 104 ASN A N 1
ATOM 820 C CA . ASN A 1 104 ? -6.403 6.801 14.651 1.00 98.62 104 ASN A CA 1
ATOM 821 C C . ASN A 1 104 ? -7.926 7.007 14.717 1.00 98.62 104 ASN A C 1
ATOM 823 O O . ASN A 1 104 ? -8.377 7.957 15.355 1.00 98.62 104 ASN A O 1
ATOM 827 N N . VAL A 1 105 ? -8.732 6.173 14.050 1.00 98.56 105 VAL A N 1
ATOM 828 C CA . VAL A 1 105 ? -10.196 6.352 13.992 1.00 98.56 105 VAL A CA 1
ATOM 829 C C . VAL A 1 105 ? -10.986 5.187 14.584 1.00 98.56 105 VAL A C 1
ATOM 831 O O . VAL A 1 105 ? -12.214 5.255 14.601 1.00 98.56 105 VAL A O 1
ATOM 834 N N . ILE A 1 106 ? -10.309 4.143 15.074 1.00 98.56 106 ILE A N 1
ATOM 835 C CA . ILE A 1 106 ? -10.924 2.941 15.661 1.00 98.56 106 ILE A CA 1
ATOM 836 C C . ILE A 1 106 ? -10.597 2.815 17.163 1.00 98.56 106 ILE A C 1
ATOM 838 O O . ILE A 1 106 ? -9.533 3.283 17.577 1.00 98.56 106 ILE A O 1
ATOM 842 N N . PRO A 1 107 ? -11.467 2.196 17.995 1.00 98.31 107 PRO A N 1
ATOM 843 C CA . PRO A 1 107 ? -11.258 2.070 19.447 1.00 98.31 107 PRO A CA 1
ATOM 844 C C . PRO A 1 107 ? -9.927 1.404 19.789 1.00 98.31 107 PRO A C 1
ATOM 846 O O . PRO A 1 107 ? -9.602 0.394 19.177 1.00 98.31 107 PRO A O 1
ATOM 849 N N . ASN A 1 108 ? -9.158 1.937 20.742 1.00 96.50 108 ASN A N 1
ATOM 850 C CA . ASN A 1 108 ? -7.775 1.504 21.017 1.00 96.50 108 ASN A CA 1
ATOM 851 C C . ASN A 1 108 ? -7.605 -0.007 21.259 1.00 96.50 108 ASN A C 1
ATOM 853 O O . ASN A 1 108 ? -6.551 -0.554 20.954 1.00 96.50 108 ASN A O 1
ATOM 857 N N . ASP A 1 109 ? -8.628 -0.664 21.794 1.00 97.25 109 ASP A N 1
ATOM 858 C CA . ASP A 1 109 ? -8.691 -2.096 22.085 1.00 97.25 109 ASP A CA 1
ATOM 859 C C . ASP A 1 109 ? -9.199 -2.955 20.913 1.00 97.25 109 ASP A C 1
ATOM 861 O O . ASP A 1 109 ? -9.057 -4.176 20.942 1.00 97.25 109 ASP A O 1
ATOM 865 N N . MET A 1 110 ? -9.745 -2.341 19.859 1.00 98.44 110 MET A N 1
ATOM 866 C CA . MET A 1 110 ? -10.180 -3.043 18.653 1.00 98.44 110 MET A CA 1
ATOM 867 C C . MET A 1 110 ? -8.974 -3.633 17.898 1.00 98.44 110 MET A C 1
ATOM 869 O O . MET A 1 110 ? -8.039 -2.881 17.573 1.00 98.44 110 MET A O 1
ATOM 873 N N . PRO A 1 111 ? -9.002 -4.937 17.549 1.00 98.56 111 PRO A N 1
ATOM 874 C CA . PRO A 1 111 ? -7.966 -5.563 16.738 1.00 98.56 111 PRO A CA 1
ATOM 875 C C . PRO A 1 111 ? -7.852 -4.932 15.347 1.00 98.56 111 PRO A C 1
ATOM 877 O O . PRO A 1 111 ? -8.837 -4.797 14.615 1.00 98.56 111 PRO A O 1
ATOM 880 N N . LEU A 1 112 ? -6.616 -4.590 14.982 1.00 98.69 112 LEU A N 1
ATOM 881 C CA . LEU A 1 112 ? -6.240 -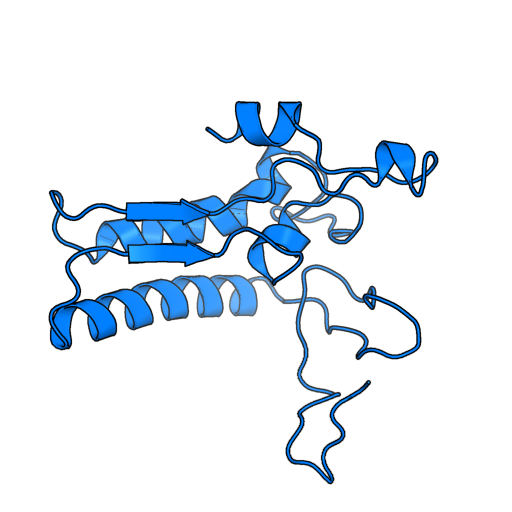4.116 13.657 1.00 98.69 112 LEU A CA 1
ATOM 882 C C . LEU A 1 112 ? -5.166 -5.040 13.090 1.00 98.69 112 LEU A C 1
ATOM 884 O O . LEU A 1 112 ? -4.054 -5.091 13.612 1.00 98.69 112 LEU A O 1
ATOM 888 N N . PHE A 1 113 ? -5.500 -5.748 12.018 1.00 98.50 113 PHE A N 1
ATOM 889 C CA . PHE A 1 113 ? -4.573 -6.611 11.296 1.00 98.50 113 PHE A CA 1
ATOM 890 C C . PHE A 1 113 ? -4.096 -5.944 10.007 1.00 98.50 113 PHE A C 1
ATOM 892 O O . PHE A 1 113 ? -4.820 -5.166 9.382 1.00 98.50 113 PHE A O 1
ATOM 899 N N . PHE A 1 114 ? -2.886 -6.291 9.579 1.00 98.56 114 PHE A N 1
ATOM 900 C CA . PHE A 1 114 ? -2.382 -5.986 8.247 1.00 98.56 114 PHE A CA 1
ATOM 901 C C . PHE A 1 114 ? -2.082 -7.300 7.536 1.00 98.56 114 PHE A C 1
ATOM 903 O O . PHE A 1 114 ? -1.204 -8.056 7.952 1.00 98.56 114 PHE A O 1
ATOM 910 N N . ARG A 1 115 ? -2.819 -7.591 6.467 1.00 98.62 115 ARG A N 1
ATOM 911 C CA . ARG A 1 115 ? -2.592 -8.793 5.671 1.00 98.62 115 ARG A CA 1
ATOM 912 C C . ARG A 1 115 ? -1.533 -8.521 4.619 1.00 98.62 115 ARG A C 1
ATOM 914 O O . ARG A 1 115 ? -1.743 -7.671 3.762 1.00 98.62 115 ARG A O 1
ATOM 921 N N . ILE A 1 116 ? -0.449 -9.288 4.624 1.00 98.25 116 ILE A N 1
ATOM 922 C CA . ILE A 1 116 ? 0.665 -9.149 3.680 1.00 98.25 116 ILE A CA 1
ATOM 923 C C . ILE A 1 116 ? 0.994 -10.484 2.999 1.00 98.25 116 ILE A C 1
ATOM 925 O O . ILE A 1 116 ? 0.865 -11.545 3.609 1.00 98.25 116 ILE A O 1
ATOM 929 N N . SER A 1 117 ? 1.393 -10.441 1.722 1.00 97.88 117 SER A N 1
ATOM 930 C CA . SER A 1 117 ? 1.976 -11.609 1.050 1.00 97.88 117 SER A CA 1
ATOM 931 C C . SER A 1 117 ? 3.403 -11.818 1.553 1.00 97.88 117 SER A C 1
ATOM 933 O O . SER A 1 117 ? 4.192 -10.880 1.533 1.00 97.88 117 SER A O 1
ATOM 935 N N . ALA A 1 118 ? 3.745 -13.043 1.955 1.00 97.50 118 ALA A N 1
ATOM 936 C CA . ALA A 1 118 ? 5.068 -13.346 2.506 1.00 97.50 118 ALA A CA 1
ATOM 937 C C . ALA A 1 118 ? 6.222 -13.050 1.529 1.00 97.50 118 ALA A C 1
ATOM 939 O O . ALA A 1 118 ? 7.256 -12.535 1.941 1.00 97.50 118 ALA A O 1
ATOM 940 N N . THR A 1 119 ? 6.031 -13.358 0.249 1.00 97.56 119 THR A N 1
ATOM 941 C CA . THR A 1 119 ? 6.947 -13.065 -0.861 1.00 97.56 119 THR A CA 1
ATOM 942 C C . THR A 1 119 ? 6.113 -12.882 -2.135 1.00 97.56 119 THR A C 1
ATOM 944 O O . THR A 1 119 ? 5.002 -13.423 -2.217 1.00 97.56 119 THR A O 1
ATOM 947 N N . ASP A 1 120 ? 6.601 -12.104 -3.105 1.00 96.31 120 ASP A N 1
ATOM 948 C CA . ASP A 1 120 ? 6.065 -12.116 -4.476 1.00 96.31 120 ASP A CA 1
ATOM 949 C C . ASP A 1 120 ? 6.661 -13.234 -5.346 1.00 96.31 120 ASP A C 1
ATOM 951 O O . ASP A 1 120 ? 6.128 -13.521 -6.419 1.00 96.31 120 ASP A O 1
ATOM 955 N N . TRP A 1 121 ? 7.688 -13.922 -4.836 1.00 96.31 121 TRP A N 1
ATOM 956 C CA . TRP A 1 121 ? 8.334 -15.087 -5.436 1.00 96.31 121 TRP A CA 1
ATOM 957 C C . TRP A 1 121 ? 8.943 -14.803 -6.822 1.00 96.31 121 TRP A C 1
ATOM 959 O O . TRP A 1 121 ? 9.174 -15.711 -7.633 1.00 96.31 121 TRP A O 1
ATOM 969 N N . LEU A 1 122 ? 9.210 -13.529 -7.128 1.00 96.31 122 LEU A N 1
ATOM 970 C CA . LEU A 1 122 ? 9.829 -13.133 -8.391 1.00 96.31 122 LEU A CA 1
ATOM 971 C C . LEU A 1 122 ? 11.300 -13.538 -8.461 1.00 96.31 122 LEU A C 1
ATOM 973 O O . LEU A 1 122 ? 11.799 -13.809 -9.541 1.00 96.31 122 LEU A O 1
ATOM 977 N N . GLU A 1 123 ? 11.976 -13.690 -7.327 1.00 94.38 123 GLU A N 1
ATOM 978 C CA . GLU A 1 123 ? 13.348 -14.190 -7.248 1.00 94.38 123 GLU A CA 1
ATOM 979 C C . GLU A 1 123 ? 13.513 -15.607 -7.826 1.00 94.38 123 GLU A C 1
ATOM 981 O O . GLU A 1 123 ? 14.587 -15.937 -8.322 1.00 94.38 123 GLU A O 1
ATOM 986 N N . GLU A 1 124 ? 12.445 -16.410 -7.826 1.00 95.62 124 GLU A N 1
ATOM 987 C CA . GLU A 1 124 ? 12.429 -17.757 -8.408 1.00 95.62 124 GLU A CA 1
ATOM 988 C C . GLU A 1 124 ? 11.800 -17.779 -9.810 1.00 95.62 124 GLU A C 1
ATOM 990 O O . GLU A 1 124 ? 12.275 -18.479 -10.704 1.00 95.62 124 GLU A O 1
ATOM 995 N N . SER A 1 125 ? 10.721 -17.016 -10.025 1.00 95.00 125 SER A N 1
ATOM 996 C CA . SER A 1 125 ? 9.979 -17.025 -11.298 1.00 95.00 125 SER A CA 1
ATOM 997 C C . SER A 1 125 ? 10.551 -16.091 -12.367 1.00 95.00 125 SER A C 1
ATOM 999 O O . SER A 1 125 ? 10.483 -16.410 -13.553 1.00 95.00 125 SER A O 1
ATOM 1001 N N . LEU A 1 126 ? 11.137 -14.963 -11.961 1.00 94.69 126 LEU A N 1
ATOM 1002 C CA . LEU A 1 126 ? 11.796 -13.959 -12.801 1.00 94.69 126 LEU A CA 1
ATOM 1003 C C . LEU A 1 126 ? 13.140 -13.538 -12.160 1.00 94.69 126 LEU A C 1
ATOM 1005 O O .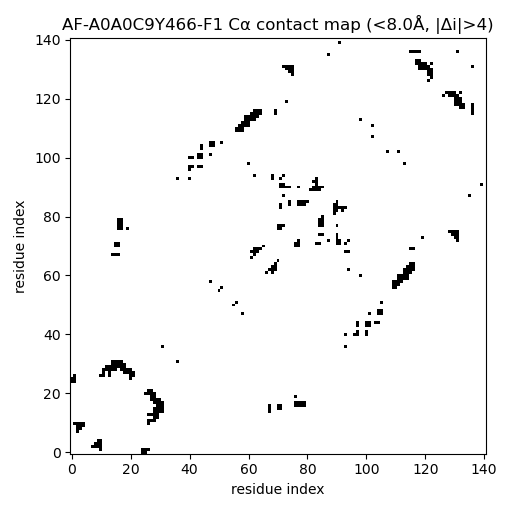 LEU A 1 126 ? 13.272 -12.402 -11.710 1.00 94.69 126 LEU A O 1
ATOM 1009 N N . PRO A 1 127 ? 14.175 -14.403 -12.144 1.00 93.12 127 PRO A N 1
ATOM 1010 C CA . PRO A 1 127 ? 15.366 -14.220 -11.295 1.00 93.12 127 PRO A CA 1
ATOM 1011 C C . PRO A 1 127 ? 16.189 -12.939 -11.519 1.00 93.12 127 PRO A C 1
ATOM 1013 O O . PRO A 1 127 ? 17.028 -12.591 -10.691 1.00 93.12 127 PRO A O 1
ATOM 1016 N N . ASN A 1 128 ? 15.981 -12.247 -12.643 1.00 95.69 128 ASN A N 1
ATOM 1017 C CA . ASN A 1 128 ? 16.661 -10.991 -12.972 1.00 95.69 128 ASN A CA 1
ATOM 1018 C C . ASN A 1 128 ? 15.870 -9.742 -12.546 1.00 95.69 128 ASN A C 1
ATOM 1020 O O . ASN A 1 128 ? 16.346 -8.625 -12.738 1.00 95.69 128 ASN A O 1
ATOM 1024 N N . GLU A 1 129 ? 14.672 -9.919 -11.992 1.00 96.44 129 GLU A N 1
ATOM 1025 C CA . GLU A 1 129 ? 13.808 -8.845 -11.521 1.00 96.44 129 GLU A CA 1
ATOM 1026 C C . GLU A 1 129 ? 13.933 -8.662 -10.001 1.00 96.44 129 GLU A C 1
ATOM 1028 O O . GLU A 1 129 ? 14.182 -9.620 -9.262 1.00 96.44 129 GLU A O 1
ATOM 1033 N N . PRO A 1 130 ? 13.771 -7.431 -9.488 1.00 97.06 130 PRO A N 1
ATOM 1034 C CA . PRO A 1 130 ? 13.742 -7.206 -8.053 1.00 97.06 130 PRO A CA 1
ATOM 1035 C C . PRO A 1 130 ? 12.449 -7.787 -7.456 1.00 97.06 130 PRO A C 1
ATOM 1037 O O . PRO A 1 130 ? 11.395 -7.733 -8.081 1.00 97.06 130 PRO A O 1
ATOM 1040 N N . SER A 1 131 ? 12.521 -8.284 -6.222 1.00 97.56 131 SER A N 1
ATOM 1041 C CA . SER A 1 131 ? 11.439 -9.019 -5.550 1.00 97.56 131 SER A CA 1
ATOM 1042 C C . SER A 1 131 ? 11.146 -8.439 -4.162 1.00 97.56 131 SER A C 1
ATOM 1044 O O . SER A 1 131 ? 12.045 -7.892 -3.515 1.00 97.56 131 SER A O 1
ATOM 1046 N N . TRP A 1 132 ? 9.892 -8.552 -3.716 1.00 98.31 132 TRP A N 1
ATOM 1047 C CA . TRP A 1 132 ? 9.528 -8.497 -2.300 1.00 98.31 132 TRP A CA 1
ATOM 1048 C C . TRP A 1 132 ? 9.726 -9.874 -1.666 1.00 98.31 132 TRP A C 1
ATOM 1050 O O . TRP A 1 132 ? 8.979 -10.803 -1.975 1.00 98.31 132 TRP A O 1
ATOM 1060 N N . ARG A 1 133 ? 10.680 -9.996 -0.739 1.00 97.69 133 ARG A N 1
ATOM 1061 C CA . ARG A 1 133 ? 11.074 -11.290 -0.157 1.00 97.69 133 ARG A CA 1
ATOM 1062 C C . ARG A 1 133 ? 10.508 -11.521 1.243 1.00 97.69 133 ARG A C 1
ATOM 1064 O O . ARG A 1 133 ? 10.013 -10.604 1.901 1.00 97.69 133 ARG A O 1
ATOM 1071 N N . SER A 1 134 ? 10.657 -12.748 1.747 1.00 97.62 134 SER A N 1
ATOM 1072 C CA . SER A 1 134 ? 10.317 -13.097 3.133 1.00 97.62 134 SER A CA 1
ATOM 1073 C C . SER A 1 134 ? 11.010 -12.200 4.155 1.00 97.62 134 SER A C 1
ATOM 1075 O O . SER A 1 134 ? 10.397 -11.825 5.153 1.00 97.62 134 SER A O 1
ATOM 1077 N N . GLU A 1 135 ? 12.258 -11.808 3.901 1.00 97.88 135 GLU A N 1
ATOM 1078 C CA . GLU A 1 135 ? 13.025 -10.947 4.803 1.00 97.88 135 GLU A CA 1
ATOM 1079 C C . GLU A 1 135 ? 12.447 -9.529 4.856 1.00 97.88 135 GLU A C 1
ATOM 1081 O O . GLU A 1 135 ? 12.453 -8.917 5.921 1.00 97.88 135 GLU A O 1
ATOM 1086 N N . ASP A 1 136 ? 11.902 -9.022 3.745 1.00 98.31 136 ASP A N 1
ATOM 1087 C CA . ASP A 1 136 ? 11.213 -7.729 3.713 1.00 98.31 136 ASP A CA 1
ATOM 1088 C C . ASP A 1 136 ? 9.918 -7.780 4.537 1.00 98.31 136 ASP A C 1
ATOM 1090 O O . ASP A 1 136 ? 9.632 -6.857 5.301 1.00 98.31 136 ASP A O 1
ATOM 1094 N N . THR A 1 137 ? 9.164 -8.883 4.437 1.00 98.25 137 THR A N 1
ATOM 1095 C CA . THR A 1 137 ? 7.970 -9.121 5.265 1.00 98.25 137 THR A CA 1
ATOM 1096 C C . THR A 1 137 ? 8.319 -9.157 6.750 1.00 98.25 137 THR A C 1
ATOM 1098 O O . THR A 1 137 ? 7.636 -8.521 7.548 1.00 98.25 137 THR A O 1
ATOM 1101 N N . VAL A 1 138 ? 9.395 -9.855 7.128 1.00 98.19 138 VAL A N 1
ATOM 1102 C CA . VAL A 1 138 ? 9.868 -9.891 8.521 1.00 98.19 138 VAL A CA 1
ATOM 1103 C C . VAL A 1 138 ? 10.353 -8.515 8.974 1.00 98.19 138 VAL A C 1
ATOM 1105 O O . VAL A 1 138 ? 10.068 -8.125 10.096 1.00 98.19 138 VAL A O 1
ATOM 1108 N N . LYS A 1 139 ? 11.045 -7.756 8.115 1.00 98.19 139 LYS A N 1
ATOM 1109 C CA . LYS A 1 139 ? 11.521 -6.400 8.432 1.00 98.19 139 LYS A CA 1
ATOM 1110 C C . LYS A 1 139 ? 10.371 -5.403 8.640 1.00 98.19 139 LYS A C 1
ATOM 1112 O O . LYS A 1 139 ? 10.561 -4.407 9.332 1.00 98.19 139 LYS A O 1
ATOM 1117 N N . LEU A 1 140 ? 9.215 -5.626 8.011 1.00 96.75 140 LEU A N 1
ATOM 1118 C CA . LEU A 1 140 ? 8.025 -4.787 8.181 1.00 96.75 140 LEU A CA 1
ATOM 1119 C C . LEU A 1 140 ? 7.291 -5.038 9.512 1.00 96.75 140 LEU A C 1
ATOM 1121 O O . LEU A 1 140 ? 6.616 -4.125 9.986 1.00 96.75 140 LEU A O 1
ATOM 1125 N N . ALA A 1 141 ? 7.375 -6.256 10.058 1.00 88.81 141 ALA A N 1
ATOM 1126 C CA . ALA A 1 141 ? 6.654 -6.698 11.255 1.00 88.81 141 ALA A CA 1
ATOM 1127 C C . ALA A 1 141 ? 7.338 -6.261 12.561 1.00 88.81 141 ALA A C 1
ATOM 1129 O O . ALA A 1 141 ? 6.591 -5.955 13.518 1.00 88.81 141 ALA A O 1
#

Solvent-accessible surface area (backbone atoms only — not comparable to full-atom values): 7863 Å² total; per-residue (Å²): 127,62,53,43,63,93,78,74,33,59,48,91,74,40,68,32,55,22,70,61,41,92,47,96,62,43,52,59,20,42,53,59,50,71,69,53,52,52,51,49,31,50,49,49,22,55,47,48,49,52,42,53,76,74,65,60,76,68,47,72,45,77,36,28,89,70,40,68,49,21,27,25,48,22,56,61,52,16,74,34,85,53,80,56,14,73,51,70,74,17,16,45,40,61,53,51,50,33,51,52,40,32,57,76,65,48,63,92,85,52,55,76,46,75,43,66,53,57,47,72,55,28,59,76,78,41,66,92,47,60,53,35,40,54,66,55,46,58,73,72,107

InterPro domains:
  IPR001155 NADH:flavin oxidoreductase/NADH oxidase, N-terminal [PF00724] (29-124)
  IPR013785 Aldolase-type TIM barrel [G3DSA:3.20.20.70] (1-141)
  IPR044152 NADPH dehydrogenase YqjM-like [PTHR43303] (2-141)

Radius of gyration: 16.03 Å; Cα contacts (8 Å, |Δi|>4): 218; chains: 1; bounding box: 39×32×44 Å